Protein AF-A0A8S2NPH1-F1 (afdb_monomer)

Organism: NCBI:txid392030

InterPro domains:
  IPR001678 SAM-dependent methyltransferase RsmB-F/NOP2-type domain [PS51686] (1-138)
  IPR023267 RNA (C5-cytosine) methyltransferase [PR02008] (6-18)
  IPR023267 RNA (C5-cytosine) methyltransferase [PR02008] (60-76)
  IPR023267 RNA (C5-cytosine) methyltransferase [PR02008] (120-137)
  IPR023267 RNA (C5-cytosine) methyltransferase [PTHR22807] (4-140)
  IPR029063 S-adenosyl-L-methionine-dependent methyltransferase superfamily [G3DSA:3.40.50.150] (1-170)
  IPR029063 S-adenosyl-L-methionine-dependent methyltransferase superfamily [SSF53335] (3-137)
  IPR049560 SAM-dependent methyltransferase RsmB-F/NOP2-type, catalytic core [PF01189] (4-136)

pLDDT: mean 87.39, std 12.39, range [43.97, 98.62]

Nearest PDB structures (foldseek):
  8fkv-assembly1_SY  TM=9.796E-01  e=2.151E-20  Homo sapiens
  8esq-assembly1_q  TM=9.827E-01  e=2.297E-20  Schizosaccharomyces pombe
  8v87-assembly1_q  TM=9.793E-01  e=2.432E-19  Saccharomyces cerevisiae BY4741
  8ia0-assembly1_CP  TM=9.755E-01  e=2.116E-18  Thermochaetoides thermophila DSM 1495
  8i9z-assembly1_CP  TM=9.734E-01  e=1.738E-18  Thermochaetoides thermophila DSM 1495

Structure (mmCIF, N/CA/C/O backbone):
data_AF-A0A8S2NPH1-F1
#
_entry.id   AF-A0A8S2NPH1-F1
#
loop_
_atom_site.group_PDB
_atom_site.id
_atom_site.type_symbol
_atom_site.label_atom_id
_atom_site.label_alt_id
_atom_site.label_comp_id
_atom_site.label_asym_id
_atom_site.label_entity_id
_atom_site.label_seq_id
_atom_site.pdbx_PDB_ins_code
_atom_site.Cartn_x
_atom_site.Cartn_y
_atom_site.Cartn_z
_atom_site.occupancy
_atom_site.B_iso_or_equiv
_atom_site.auth_seq_id
_atom_site.auth_comp_id
_atom_site.auth_asym_id
_atom_site.auth_atom_id
_atom_site.pdbx_PDB_model_num
ATOM 1 N N . HIS A 1 1 ? 22.768 9.970 -2.940 1.00 48.84 1 HIS A N 1
ATOM 2 C CA . HIS A 1 1 ? 21.503 9.287 -3.267 1.00 48.84 1 HIS A CA 1
ATOM 3 C C . HIS A 1 1 ? 21.718 7.787 -3.121 1.00 48.84 1 HIS A C 1
ATOM 5 O O . HIS A 1 1 ? 22.560 7.253 -3.831 1.00 48.84 1 HIS A O 1
ATOM 11 N N . MET A 1 2 ? 21.045 7.136 -2.163 1.00 57.31 2 MET A N 1
ATOM 12 C CA . MET A 1 2 ? 20.998 5.669 -2.083 1.00 57.31 2 MET A CA 1
ATOM 13 C C . MET A 1 2 ? 19.999 5.172 -3.134 1.00 57.31 2 MET A C 1
ATOM 15 O O . MET A 1 2 ? 18.816 5.497 -3.062 1.00 57.31 2 MET A O 1
ATOM 19 N N . GLY A 1 3 ? 20.477 4.431 -4.127 1.00 69.19 3 GLY A N 1
ATOM 20 C CA . GLY A 1 3 ? 19.660 3.882 -5.207 1.00 69.19 3 GLY A CA 1
ATOM 21 C C . GLY A 1 3 ? 20.300 2.621 -5.776 1.00 69.19 3 GLY A C 1
ATOM 22 O O . GLY A 1 3 ? 21.430 2.289 -5.423 1.00 69.19 3 GLY A O 1
ATOM 23 N N . GLY A 1 4 ? 19.573 1.925 -6.648 1.00 81.00 4 GLY A N 1
ATOM 24 C CA . GLY A 1 4 ? 20.049 0.686 -7.272 1.00 81.00 4 GLY A CA 1
ATOM 25 C C . GLY A 1 4 ? 19.545 -0.589 -6.600 1.00 81.00 4 GLY A C 1
ATOM 26 O O . GLY A 1 4 ? 20.075 -1.660 -6.874 1.00 81.00 4 GLY A O 1
ATOM 27 N N . PHE A 1 5 ? 18.523 -0.499 -5.744 1.00 90.25 5 PHE A N 1
ATOM 28 C CA . PHE A 1 5 ? 17.885 -1.690 -5.194 1.00 90.25 5 PHE A CA 1
ATOM 29 C C . PHE A 1 5 ? 16.980 -2.343 -6.233 1.00 90.25 5 PHE A C 1
ATOM 31 O O . PHE A 1 5 ? 16.227 -1.672 -6.941 1.00 90.25 5 PHE A O 1
ATOM 38 N N . ASP A 1 6 ? 17.001 -3.668 -6.275 1.00 91.94 6 ASP A N 1
ATOM 39 C CA . ASP A 1 6 ? 16.082 -4.435 -7.109 1.00 91.94 6 ASP A CA 1
ATOM 40 C C . ASP A 1 6 ? 14.712 -4.581 -6.443 1.00 91.94 6 ASP A C 1
ATOM 42 O O . ASP A 1 6 ? 13.688 -4.633 -7.121 1.00 91.94 6 ASP A O 1
ATOM 46 N N . ARG A 1 7 ? 14.662 -4.663 -5.111 1.00 94.19 7 ARG A N 1
ATOM 47 C CA . ARG A 1 7 ? 13.422 -4.862 -4.354 1.00 94.19 7 ARG A CA 1
ATOM 48 C C . ARG A 1 7 ? 13.464 -4.096 -3.041 1.00 94.19 7 ARG A C 1
ATOM 50 O O . ARG A 1 7 ? 14.533 -3.941 -2.457 1.00 94.19 7 ARG A O 1
ATOM 57 N N . CYS A 1 8 ? 12.305 -3.648 -2.575 1.00 94.88 8 CYS A N 1
ATOM 58 C CA . CYS A 1 8 ? 12.158 -2.974 -1.290 1.00 94.88 8 CYS A CA 1
ATOM 59 C C . CYS A 1 8 ? 10.934 -3.519 -0.552 1.00 94.88 8 CYS A C 1
ATOM 61 O O . CYS A 1 8 ? 9.876 -3.713 -1.151 1.00 94.88 8 CYS A O 1
ATOM 63 N N . LEU A 1 9 ? 11.095 -3.765 0.745 1.00 97.25 9 LEU A N 1
ATOM 64 C CA . LEU A 1 9 ? 9.997 -3.992 1.673 1.00 97.25 9 LEU A CA 1
ATOM 65 C C . LEU A 1 9 ? 9.858 -2.738 2.534 1.00 97.25 9 LEU A C 1
ATOM 67 O O . LEU A 1 9 ? 10.822 -2.299 3.158 1.00 97.25 9 LEU A O 1
ATOM 71 N N . VAL A 1 10 ? 8.657 -2.180 2.549 1.00 97.81 10 VAL A N 1
ATOM 72 C CA . VAL A 1 10 ? 8.259 -1.028 3.342 1.00 97.81 10 VAL A CA 1
ATOM 73 C C . VAL A 1 10 ? 7.232 -1.510 4.350 1.00 97.81 10 VAL A C 1
ATOM 75 O O . VAL A 1 10 ? 6.036 -1.498 4.072 1.00 97.81 10 VAL A O 1
ATOM 78 N N . ASP A 1 11 ? 7.714 -1.929 5.515 1.00 97.38 11 ASP A N 1
ATOM 79 C CA . ASP A 1 11 ? 6.860 -2.116 6.682 1.00 97.38 11 ASP A CA 1
ATOM 80 C C . ASP A 1 11 ? 6.755 -0.779 7.417 1.00 97.38 11 ASP A C 1
ATOM 82 O O . ASP A 1 11 ? 7.710 -0.315 8.048 1.00 97.38 11 ASP A O 1
ATOM 86 N N . ALA A 1 12 ? 5.653 -0.067 7.188 1.00 95.50 12 ALA A N 1
ATOM 87 C CA . ALA A 1 12 ? 5.570 1.344 7.526 1.00 95.50 12 ALA A CA 1
ATOM 88 C C . ALA A 1 12 ? 5.065 1.561 8.962 1.00 95.50 12 ALA A C 1
ATOM 90 O O . ALA A 1 12 ? 4.131 0.883 9.397 1.00 95.50 12 ALA A O 1
ATOM 91 N N . PRO A 1 13 ? 5.605 2.557 9.695 1.00 93.06 13 PRO A N 1
ATOM 92 C CA . PRO A 1 13 ? 5.075 2.915 11.006 1.00 93.06 13 PRO A CA 1
ATOM 93 C C . PRO A 1 13 ? 3.601 3.316 10.877 1.00 93.06 13 PRO A C 1
ATOM 95 O O . PRO A 1 13 ? 3.254 4.201 10.090 1.00 93.06 13 PRO A O 1
ATOM 98 N N . CYS A 1 14 ? 2.741 2.647 11.642 1.00 92.19 14 CYS A N 1
ATOM 99 C CA . CYS A 1 14 ? 1.288 2.720 11.523 1.00 92.19 14 CYS A CA 1
ATOM 100 C C . CYS A 1 14 ? 0.624 3.098 12.860 1.00 92.19 14 CYS A C 1
ATOM 102 O O . CYS A 1 14 ? 1.272 3.093 13.910 1.00 92.19 14 CYS A O 1
ATOM 104 N N . SER A 1 15 ? -0.667 3.431 12.845 1.00 90.06 15 SER A N 1
ATOM 105 C CA . SER A 1 15 ? -1.440 3.689 14.070 1.00 90.06 15 SER A CA 1
ATOM 106 C C . SER A 1 15 ? -1.563 2.449 14.964 1.00 90.06 15 SER A C 1
ATOM 108 O O . SER A 1 15 ? -1.713 2.577 16.176 1.00 90.06 15 SER A O 1
ATOM 110 N N . GLY A 1 16 ? -1.476 1.256 14.372 1.00 86.81 16 GLY A N 1
ATOM 111 C CA . GLY A 1 16 ? -1.657 -0.035 15.030 1.00 86.81 16 GLY A CA 1
ATOM 112 C C . GLY A 1 16 ? -3.119 -0.471 15.112 1.00 86.81 16 GLY A C 1
ATOM 113 O O . GLY A 1 16 ? -3.428 -1.416 15.831 1.00 86.81 16 GLY A O 1
ATOM 114 N N . ALA A 1 17 ? -4.045 0.188 14.405 1.00 86.44 17 ALA A N 1
ATOM 115 C CA . ALA A 1 17 ? -5.480 -0.085 14.536 1.00 86.44 17 ALA A CA 1
ATOM 116 C C . ALA A 1 17 ? -5.876 -1.552 14.262 1.00 86.44 17 ALA A C 1
ATOM 118 O O . ALA A 1 17 ? -6.932 -2.001 14.705 1.00 86.44 17 ALA A O 1
ATOM 119 N N . GLY A 1 18 ? -5.041 -2.321 13.557 1.00 83.56 18 GLY A N 1
ATOM 120 C CA . GLY A 1 18 ? -5.271 -3.741 13.318 1.00 83.56 18 GLY A CA 1
ATOM 121 C C . GLY A 1 18 ? -4.904 -4.665 14.484 1.00 83.56 18 GLY A C 1
ATOM 122 O O . GLY A 1 18 ? -5.398 -5.790 14.533 1.00 83.56 18 GLY A O 1
ATOM 123 N N . VAL A 1 19 ? -4.112 -4.204 15.457 1.00 86.31 19 VAL A N 1
ATOM 124 C CA . VAL A 1 19 ? -3.657 -5.008 16.609 1.00 86.31 19 VAL A CA 1
ATOM 125 C C . VAL A 1 19 ? -4.414 -4.703 17.909 1.00 86.31 19 VAL A C 1
ATOM 127 O O . VAL A 1 19 ? -4.032 -5.195 18.968 1.00 86.31 19 VAL A O 1
ATOM 130 N N . ILE A 1 20 ? -5.522 -3.950 17.852 1.00 82.31 20 ILE A N 1
ATOM 131 C CA . ILE A 1 20 ? -6.324 -3.556 19.033 1.00 82.31 20 ILE A CA 1
ATOM 132 C C . ILE A 1 20 ? -6.747 -4.766 19.885 1.00 82.31 20 ILE A C 1
ATOM 134 O O . ILE A 1 20 ? -6.828 -4.672 21.107 1.00 82.31 20 ILE A O 1
ATOM 138 N N . ALA A 1 21 ? -6.999 -5.920 19.257 1.00 76.19 21 ALA A N 1
ATOM 139 C CA . ALA A 1 21 ? -7.357 -7.144 19.972 1.00 76.19 21 ALA A CA 1
ATOM 140 C C . ALA A 1 21 ? -6.246 -7.629 20.925 1.00 76.19 21 ALA A C 1
ATOM 142 O O . ALA A 1 21 ? -6.555 -8.187 21.976 1.00 76.19 21 ALA A O 1
ATOM 143 N N . LYS A 1 22 ? -4.975 -7.394 20.574 1.00 77.44 22 LYS A N 1
ATOM 144 C CA . LYS A 1 22 ? -3.801 -7.748 21.384 1.00 77.44 22 LYS A CA 1
ATOM 145 C C . LYS A 1 22 ? -3.380 -6.622 22.323 1.00 77.44 22 LYS A C 1
ATOM 147 O O . LYS A 1 22 ? -2.981 -6.903 23.448 1.00 77.44 22 LYS A O 1
ATOM 152 N N . ASP A 1 23 ? -3.493 -5.372 21.879 1.00 80.62 23 ASP A N 1
ATOM 153 C CA . ASP A 1 23 ? -3.169 -4.190 22.676 1.00 80.62 23 ASP A CA 1
ATOM 154 C C . ASP A 1 23 ? -4.315 -3.166 22.657 1.00 80.62 23 ASP A C 1
ATOM 156 O O . ASP A 1 23 ? -4.460 -2.346 21.747 1.00 80.62 23 ASP A O 1
ATOM 160 N N . GLN A 1 24 ? -5.127 -3.193 23.715 1.00 78.31 24 GLN A N 1
ATOM 161 C CA . GLN A 1 24 ? -6.256 -2.277 23.884 1.00 78.31 24 GLN A CA 1
ATOM 162 C C . GLN A 1 24 ? -5.816 -0.819 24.086 1.00 78.31 24 GLN A C 1
ATOM 164 O O . GLN A 1 24 ? -6.616 0.088 23.845 1.00 78.31 24 GLN A O 1
ATOM 169 N N . ALA A 1 25 ? -4.560 -0.562 24.478 1.00 76.69 25 ALA A N 1
ATOM 170 C CA . ALA A 1 25 ? -4.058 0.799 24.646 1.00 76.69 25 ALA A CA 1
ATOM 171 C C . ALA A 1 25 ? -3.998 1.550 23.308 1.00 76.69 25 ALA A C 1
ATOM 173 O O . ALA A 1 25 ? -4.117 2.777 23.286 1.00 76.69 25 ALA A O 1
ATOM 174 N N . VAL A 1 26 ? -3.893 0.836 22.181 1.00 76.38 26 VAL A N 1
ATOM 175 C CA . VAL A 1 26 ? -3.947 1.426 20.835 1.00 76.38 26 VAL A CA 1
ATOM 176 C C . VAL A 1 26 ? -5.256 2.184 20.615 1.00 76.38 26 VAL A C 1
ATOM 178 O O . VAL A 1 26 ? -5.246 3.289 20.081 1.00 76.38 26 VAL A O 1
ATOM 181 N N . LYS A 1 27 ? -6.380 1.648 21.107 1.00 74.00 27 LYS A N 1
ATOM 182 C CA . LYS A 1 27 ? -7.701 2.273 20.954 1.00 74.00 27 LYS A CA 1
ATOM 183 C C . LYS A 1 27 ? -7.795 3.635 21.649 1.00 74.00 27 LYS A C 1
ATOM 185 O O . LYS A 1 27 ? -8.507 4.510 21.172 1.00 74.00 27 LYS A O 1
ATOM 190 N N . SER A 1 28 ? -7.116 3.802 22.783 1.00 73.12 28 SER A N 1
ATOM 191 C CA . SER A 1 28 ? -7.151 5.033 23.584 1.00 73.12 28 SER A CA 1
ATOM 192 C C . SER A 1 28 ? -5.988 5.989 23.321 1.00 73.12 28 SER A C 1
ATOM 194 O O . SER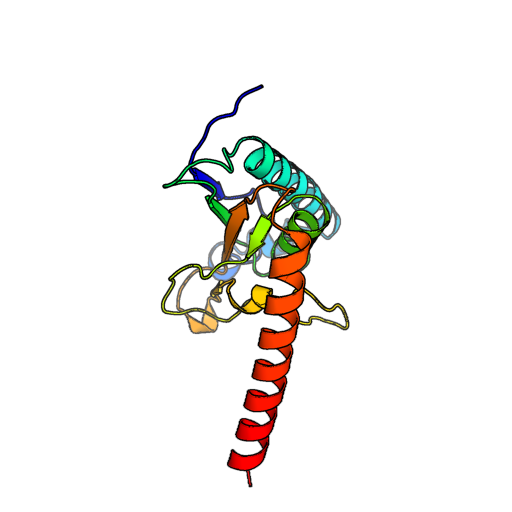 A 1 28 ? -6.058 7.143 23.727 1.00 73.12 28 SER A O 1
ATOM 196 N N . SER A 1 29 ? -4.905 5.516 22.699 1.00 73.38 29 SER A N 1
ATOM 197 C CA . SER A 1 29 ? -3.665 6.288 22.523 1.00 73.38 29 SER A CA 1
ATOM 198 C C . SER A 1 29 ? -3.546 6.990 21.176 1.00 73.38 29 SER A C 1
ATOM 200 O O . SER A 1 29 ? -2.612 7.768 21.000 1.00 73.38 29 SER A O 1
ATOM 202 N N . LYS A 1 30 ? -4.449 6.713 20.230 1.00 77.62 30 LYS A N 1
ATOM 203 C CA . LYS A 1 30 ? -4.401 7.260 18.873 1.00 77.62 30 LYS A CA 1
ATOM 204 C C . LYS A 1 30 ? -5.609 8.138 18.608 1.00 77.62 30 LYS A C 1
ATOM 206 O O . LYS A 1 30 ? -6.746 7.703 18.775 1.00 77.62 30 LYS A O 1
ATOM 211 N N . ASP A 1 31 ? -5.341 9.363 18.178 1.00 83.25 31 ASP A N 1
ATOM 212 C CA . ASP A 1 31 ? -6.354 10.291 17.696 1.00 83.25 31 ASP A CA 1
ATOM 213 C C . ASP A 1 31 ? -6.246 10.502 16.174 1.00 83.25 31 ASP A C 1
ATOM 215 O O . ASP A 1 31 ? -5.354 9.985 15.497 1.00 83.25 31 ASP A O 1
ATOM 219 N N . GLU A 1 32 ? -7.171 11.286 15.621 1.00 86.12 32 GLU A N 1
ATOM 220 C CA . GLU A 1 32 ? -7.178 11.637 14.196 1.00 86.12 32 GLU A CA 1
ATOM 221 C C . GLU A 1 32 ? -5.863 12.306 13.757 1.00 86.12 32 GLU A C 1
ATOM 223 O O . GLU A 1 32 ? -5.382 12.086 12.647 1.00 86.12 32 GLU A O 1
ATOM 228 N N . LYS A 1 33 ? -5.226 13.101 14.627 1.00 89.38 33 LYS A N 1
ATOM 229 C CA . LYS A 1 33 ? -3.966 13.778 14.289 1.00 89.38 33 LYS A CA 1
ATOM 230 C C . LYS A 1 33 ? -2.833 12.773 14.150 1.00 89.38 33 LYS A C 1
ATOM 232 O O . LYS A 1 33 ? -1.981 12.949 13.280 1.00 89.38 33 LYS A O 1
ATOM 237 N N . ASP A 1 34 ? -2.814 11.733 14.974 1.00 88.38 34 ASP A N 1
ATOM 238 C CA . ASP A 1 34 ? -1.834 10.659 14.867 1.00 88.38 34 ASP A CA 1
ATOM 239 C C . ASP A 1 34 ? -2.020 9.846 13.586 1.00 88.38 34 ASP A C 1
ATOM 241 O O . ASP A 1 34 ? -1.029 9.566 12.910 1.00 88.38 34 ASP A O 1
ATOM 245 N N . ILE A 1 35 ? -3.264 9.565 13.183 1.00 90.19 35 ILE A N 1
ATOM 246 C CA . ILE A 1 35 ? -3.556 8.923 11.890 1.00 90.19 35 ILE A CA 1
ATOM 247 C C . ILE A 1 35 ? -3.031 9.792 10.739 1.00 90.19 35 ILE A C 1
ATOM 249 O O . ILE A 1 35 ? -2.309 9.299 9.873 1.00 90.19 35 ILE A O 1
ATOM 253 N N . GLN A 1 36 ? -3.289 11.104 10.758 1.00 92.44 36 GLN A N 1
ATOM 254 C CA . GLN A 1 36 ? -2.799 12.023 9.720 1.00 92.44 36 GLN A CA 1
ATOM 255 C C . GLN A 1 36 ? -1.264 12.146 9.686 1.00 92.44 36 GLN A C 1
ATOM 257 O O . GLN A 1 36 ? -0.660 12.288 8.613 1.00 92.44 36 GLN A O 1
ATOM 262 N N . ARG A 1 37 ? -0.601 12.073 10.848 1.00 93.25 37 ARG A N 1
ATOM 263 C CA . ARG A 1 37 ? 0.868 12.024 10.944 1.00 93.25 37 ARG A CA 1
ATOM 264 C C . ARG A 1 37 ? 1.417 10.736 10.341 1.00 93.25 37 ARG A C 1
ATOM 266 O O . ARG A 1 37 ? 2.335 10.813 9.523 1.00 93.25 37 ARG A O 1
ATOM 273 N N . CYS A 1 38 ? 0.841 9.587 10.701 1.00 94.19 38 CYS A N 1
ATOM 274 C CA . CYS A 1 38 ? 1.177 8.286 10.124 1.00 94.19 38 CYS A CA 1
ATOM 275 C C . CYS A 1 38 ? 0.996 8.311 8.607 1.00 94.19 38 CYS A C 1
ATOM 277 O O . CYS A 1 38 ? 1.959 8.062 7.890 1.00 94.19 38 CYS A O 1
ATOM 279 N N . PHE A 1 39 ? -0.164 8.746 8.114 1.00 93.38 39 PHE A N 1
ATOM 280 C CA . PHE A 1 39 ? -0.442 8.890 6.686 1.00 93.38 39 PHE A CA 1
ATOM 281 C C . PHE A 1 39 ? 0.612 9.739 5.959 1.00 93.38 39 PHE A C 1
ATOM 283 O O . PHE A 1 39 ? 1.119 9.379 4.895 1.00 93.38 39 PHE A O 1
ATOM 290 N N . THR A 1 40 ? 0.991 10.881 6.533 1.00 96.06 40 THR A N 1
ATOM 291 C CA . THR A 1 40 ? 2.000 11.765 5.934 1.00 96.06 40 THR A CA 1
ATOM 292 C C . THR A 1 40 ? 3.384 11.119 5.903 1.00 96.06 40 THR A C 1
ATOM 294 O O . THR A 1 40 ? 4.050 11.160 4.866 1.00 96.06 40 THR A O 1
ATOM 297 N N . ALA A 1 41 ? 3.797 10.475 6.995 1.00 97.31 41 ALA A N 1
ATOM 298 C CA . ALA A 1 41 ? 5.068 9.762 7.059 1.00 97.31 41 ALA A CA 1
ATOM 299 C C . ALA A 1 41 ? 5.103 8.575 6.082 1.00 97.31 41 ALA A C 1
ATOM 301 O O . ALA A 1 41 ? 6.049 8.445 5.307 1.00 97.31 41 ALA A O 1
ATOM 302 N N . GLN A 1 42 ? 4.053 7.753 6.064 1.00 98.25 42 GLN A N 1
ATOM 303 C CA . GLN A 1 42 ? 3.913 6.573 5.208 1.00 98.25 42 GLN A CA 1
ATOM 304 C C . GLN A 1 42 ? 4.015 6.931 3.725 1.00 98.25 42 GLN A C 1
ATOM 306 O O . GLN A 1 42 ? 4.775 6.292 2.997 1.00 98.25 42 GLN A O 1
ATOM 311 N N . ARG A 1 43 ? 3.329 7.996 3.283 1.00 97.62 43 ARG A N 1
ATOM 312 C CA . ARG A 1 43 ? 3.437 8.495 1.903 1.00 97.62 43 ARG A CA 1
ATOM 313 C C . ARG A 1 43 ? 4.874 8.847 1.544 1.00 97.62 43 ARG A C 1
ATOM 315 O O . ARG A 1 43 ? 5.364 8.412 0.507 1.00 97.62 43 ARG A O 1
ATOM 322 N N . GLN A 1 44 ? 5.563 9.604 2.397 1.00 97.94 44 GLN A N 1
ATOM 323 C CA . GLN A 1 44 ? 6.935 10.015 2.110 1.00 97.94 44 GLN A CA 1
ATOM 324 C C . GLN A 1 44 ? 7.896 8.820 2.082 1.00 97.94 44 GLN A C 1
ATOM 326 O O . GLN A 1 44 ? 8.748 8.742 1.199 1.00 97.94 44 GLN A O 1
ATOM 331 N N . ILE A 1 45 ? 7.740 7.878 3.016 1.00 98.12 45 ILE A N 1
ATOM 332 C CA . ILE A 1 45 ? 8.538 6.649 3.068 1.00 98.12 45 ILE A CA 1
ATOM 333 C C . ILE A 1 45 ? 8.330 5.833 1.789 1.00 98.12 45 ILE A C 1
ATOM 335 O O . ILE A 1 45 ? 9.310 5.439 1.157 1.00 98.12 45 ILE A O 1
ATOM 339 N N . LEU A 1 46 ? 7.079 5.623 1.371 1.00 98.31 46 LEU A N 1
ATOM 340 C CA . LEU A 1 46 ? 6.768 4.839 0.179 1.00 98.31 46 LEU A CA 1
ATOM 341 C C . LEU A 1 46 ? 7.298 5.503 -1.100 1.00 98.31 46 LEU A C 1
ATOM 343 O O . LEU A 1 46 ? 7.889 4.824 -1.936 1.00 98.31 46 LEU A O 1
ATOM 347 N N . LEU A 1 47 ? 7.157 6.826 -1.240 1.00 97.75 47 LEU A N 1
ATOM 348 C CA . LEU A 1 47 ? 7.733 7.558 -2.373 1.00 97.75 47 LEU A CA 1
ATOM 349 C C . LEU A 1 47 ? 9.257 7.410 -2.432 1.00 97.75 47 LEU A C 1
ATOM 351 O O . LEU A 1 47 ? 9.800 7.081 -3.485 1.00 97.75 47 LEU A O 1
ATOM 355 N N . ASN A 1 48 ? 9.937 7.587 -1.298 1.00 96.62 48 ASN A N 1
ATOM 356 C CA . ASN A 1 48 ? 11.389 7.439 -1.225 1.00 96.62 48 ASN A CA 1
ATOM 357 C C . ASN A 1 48 ? 11.826 6.006 -1.569 1.00 96.62 48 ASN A C 1
ATOM 359 O O . ASN A 1 48 ? 12.797 5.817 -2.298 1.00 96.62 48 ASN A O 1
ATOM 363 N N . ALA A 1 49 ? 11.089 4.997 -1.095 1.00 96.25 49 ALA A N 1
ATOM 364 C CA . ALA A 1 49 ? 11.349 3.599 -1.421 1.00 96.25 49 ALA A CA 1
ATOM 365 C C . ALA A 1 49 ? 11.230 3.330 -2.928 1.00 96.25 49 ALA A C 1
ATOM 367 O O . ALA A 1 49 ? 12.092 2.672 -3.508 1.00 96.25 49 ALA A O 1
ATOM 368 N N . ILE A 1 50 ? 10.205 3.881 -3.583 1.00 95.69 50 ILE A N 1
ATOM 369 C CA . ILE A 1 50 ? 10.029 3.780 -5.039 1.00 95.69 50 ILE A CA 1
ATOM 370 C C . ILE A 1 50 ? 11.182 4.471 -5.785 1.00 95.69 50 ILE A C 1
ATOM 372 O O . ILE A 1 50 ? 11.693 3.946 -6.781 1.00 95.69 50 ILE A O 1
ATOM 376 N N . ASP A 1 51 ? 11.627 5.630 -5.305 1.00 94.19 51 ASP A N 1
ATOM 377 C CA . ASP A 1 51 ? 12.716 6.390 -5.925 1.00 94.19 51 ASP A CA 1
ATOM 378 C C . ASP A 1 51 ? 14.070 5.668 -5.813 1.00 94.19 51 ASP A C 1
ATOM 380 O O . ASP A 1 51 ? 14.902 5.769 -6.715 1.00 94.19 51 ASP A O 1
ATOM 384 N N . SER A 1 52 ? 14.264 4.856 -4.773 1.00 93.50 52 SER A N 1
ATOM 385 C CA . SER A 1 52 ? 15.469 4.041 -4.577 1.00 93.50 52 SER A CA 1
ATOM 386 C C . SER A 1 52 ? 15.526 2.761 -5.432 1.00 93.50 52 SER A C 1
ATOM 388 O O . SER A 1 52 ? 16.587 2.129 -5.517 1.00 93.50 52 SER A O 1
ATOM 390 N N . ILE A 1 53 ? 14.422 2.377 -6.079 1.00 93.19 53 ILE A N 1
ATOM 391 C CA . ILE A 1 53 ? 14.306 1.138 -6.862 1.00 93.19 53 ILE A CA 1
ATOM 392 C C . ILE A 1 53 ? 14.768 1.322 -8.306 1.00 93.19 53 ILE A C 1
ATOM 394 O O . ILE A 1 53 ? 14.403 2.288 -8.971 1.00 93.19 53 ILE A O 1
ATOM 398 N N . ASN A 1 54 ? 15.518 0.347 -8.818 1.00 90.06 54 ASN A N 1
ATOM 399 C CA . ASN A 1 54 ? 15.922 0.275 -10.217 1.00 90.06 54 ASN A CA 1
ATOM 400 C C . ASN A 1 54 ? 14.795 -0.303 -11.091 1.00 90.06 54 ASN A C 1
ATOM 402 O O . ASN A 1 54 ? 14.510 -1.501 -11.047 1.00 90.06 54 ASN A O 1
ATOM 406 N N . 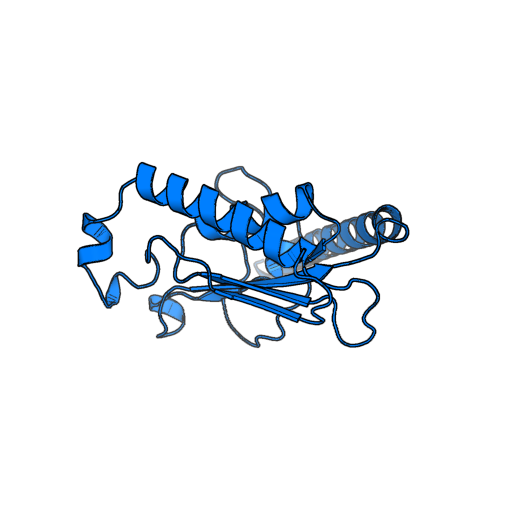GLU A 1 55 ? 14.173 0.531 -11.928 1.00 83.81 55 GLU A N 1
ATOM 407 C CA . GLU A 1 55 ? 13.126 0.098 -12.861 1.00 83.81 55 GLU A CA 1
ATOM 408 C C . GLU A 1 55 ? 13.625 -0.786 -14.016 1.00 83.81 55 GLU A C 1
ATOM 410 O O . GLU A 1 55 ? 12.827 -1.508 -14.611 1.00 83.81 55 GLU A O 1
ATOM 415 N N . ASN A 1 56 ? 14.925 -0.759 -14.332 1.00 85.31 56 ASN A N 1
ATOM 416 C CA . ASN A 1 56 ? 15.514 -1.549 -15.420 1.00 85.31 56 ASN A CA 1
ATOM 417 C C . ASN A 1 56 ? 15.962 -2.944 -14.962 1.00 85.31 56 ASN A C 1
ATOM 419 O O . ASN A 1 56 ? 16.485 -3.722 -15.760 1.00 85.31 56 ASN A O 1
ATOM 423 N N . SER A 1 57 ? 15.777 -3.265 -13.681 1.00 82.69 57 SER A N 1
ATOM 424 C CA . SER A 1 57 ? 16.123 -4.573 -13.145 1.00 82.69 57 SER A CA 1
ATOM 425 C C . SER A 1 57 ? 15.210 -5.658 -13.718 1.00 82.69 57 SER A C 1
ATOM 427 O O . SER A 1 57 ? 13.989 -5.632 -13.538 1.00 82.69 57 SER A O 1
ATOM 429 N N . THR A 1 58 ? 15.810 -6.642 -14.387 1.00 76.31 58 THR A N 1
ATOM 430 C CA . THR A 1 58 ? 15.103 -7.785 -14.985 1.00 76.31 58 THR A CA 1
ATOM 431 C C . THR A 1 58 ? 14.469 -8.694 -13.931 1.00 76.31 58 THR A C 1
ATOM 433 O O . THR A 1 58 ? 13.448 -9.325 -14.195 1.00 76.31 58 THR A O 1
ATOM 436 N N . THR A 1 59 ? 15.025 -8.721 -12.718 1.00 79.44 59 THR A N 1
ATOM 437 C CA . THR A 1 59 ? 14.557 -9.522 -11.572 1.00 79.44 59 THR A CA 1
ATOM 438 C C . THR A 1 59 ? 13.937 -8.668 -10.453 1.00 79.44 59 THR A C 1
ATOM 440 O O . THR A 1 59 ? 13.363 -9.214 -9.499 1.00 79.44 59 THR A O 1
ATOM 443 N N . GLY A 1 60 ? 14.039 -7.340 -10.560 1.00 80.44 60 GLY A N 1
ATOM 444 C CA . GLY A 1 60 ? 13.679 -6.352 -9.543 1.00 80.44 60 GLY A CA 1
ATOM 445 C C . GLY A 1 60 ? 12.526 -5.436 -9.939 1.00 80.44 60 GLY A C 1
ATOM 446 O O . GLY A 1 60 ? 11.584 -5.868 -10.588 1.00 80.44 60 GLY A O 1
ATOM 447 N N . GLY A 1 61 ? 12.550 -4.176 -9.510 1.00 91.31 61 GLY A N 1
ATOM 448 C CA . GLY A 1 61 ? 11.483 -3.195 -9.699 1.00 91.31 61 GLY A CA 1
ATOM 449 C C . GLY A 1 61 ? 10.304 -3.327 -8.729 1.00 91.31 61 GLY A C 1
ATOM 450 O O . GLY A 1 61 ? 9.291 -2.670 -8.948 1.00 91.31 61 GLY A O 1
ATOM 451 N N . TYR A 1 62 ? 10.382 -4.190 -7.711 1.00 95.19 62 TYR A N 1
ATOM 452 C CA . TYR A 1 62 ? 9.240 -4.484 -6.838 1.00 95.19 62 TYR A CA 1
ATOM 453 C C . TYR A 1 62 ? 9.339 -3.793 -5.484 1.00 95.19 62 TYR A C 1
ATOM 455 O O . TYR A 1 62 ? 10.388 -3.806 -4.843 1.00 95.19 62 TYR A O 1
ATOM 463 N N . ILE A 1 63 ? 8.212 -3.258 -5.031 1.00 97.56 63 ILE A N 1
ATOM 464 C CA . ILE A 1 63 ? 8.051 -2.688 -3.701 1.00 97.56 63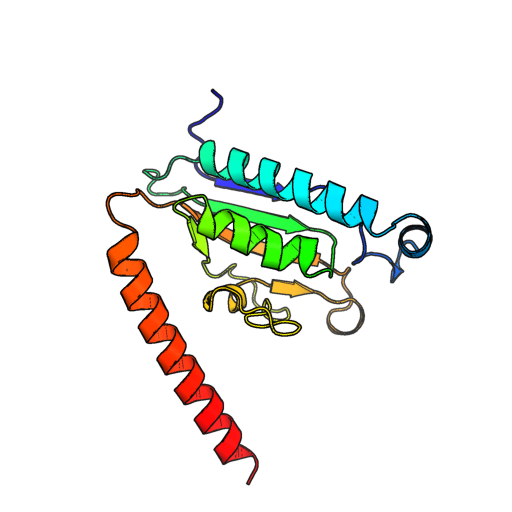 ILE A CA 1
ATOM 465 C C . ILE A 1 63 ? 6.886 -3.401 -3.036 1.00 97.56 63 ILE A C 1
ATOM 467 O O . ILE A 1 63 ? 5.814 -3.493 -3.625 1.00 97.56 63 ILE A O 1
ATOM 471 N N . VAL A 1 64 ? 7.087 -3.915 -1.831 1.00 98.25 64 VAL A N 1
ATOM 472 C CA . VAL A 1 64 ? 5.990 -4.379 -0.981 1.00 98.25 64 VAL A CA 1
ATOM 473 C C . VAL A 1 64 ? 5.774 -3.329 0.089 1.00 98.25 64 VAL A C 1
ATOM 475 O O . VAL A 1 64 ? 6.717 -2.959 0.776 1.00 98.25 64 VAL A O 1
ATOM 478 N N . TYR A 1 65 ? 4.551 -2.837 0.198 1.00 98.62 65 TYR A N 1
ATOM 479 C CA . TYR A 1 65 ? 4.106 -1.940 1.250 1.00 98.62 65 TYR A CA 1
ATOM 480 C C . TYR A 1 65 ? 3.214 -2.719 2.210 1.00 98.62 65 TYR A C 1
ATOM 482 O O . TYR A 1 65 ? 2.287 -3.397 1.761 1.00 98.62 65 TYR A O 1
ATOM 490 N N . SER A 1 66 ? 3.484 -2.620 3.506 1.00 98.12 66 SER A N 1
ATOM 491 C CA . SER A 1 66 ? 2.659 -3.218 4.548 1.00 98.12 66 SER A CA 1
ATOM 492 C C . SER A 1 66 ? 2.429 -2.274 5.716 1.00 98.12 66 SER A C 1
ATOM 494 O O . SER A 1 66 ? 3.257 -1.412 6.022 1.00 98.12 66 SER A O 1
ATOM 496 N N . THR A 1 67 ? 1.291 -2.465 6.380 1.00 97.56 67 THR A N 1
ATOM 497 C CA . THR A 1 67 ? 0.977 -1.822 7.657 1.00 97.56 67 THR A CA 1
ATOM 498 C C . THR A 1 67 ? 0.288 -2.807 8.590 1.00 97.56 67 THR A C 1
ATOM 500 O O . THR A 1 67 ? -0.399 -3.733 8.165 1.00 97.56 67 THR A O 1
ATOM 503 N N . CYS A 1 68 ? 0.407 -2.538 9.882 1.00 94.88 68 CYS A N 1
ATOM 504 C CA . CYS A 1 68 ? -0.349 -3.141 10.976 1.00 94.88 68 CYS A CA 1
ATOM 505 C C . CYS A 1 68 ? -1.724 -2.470 11.223 1.00 94.88 68 CYS A C 1
ATOM 507 O O . CYS A 1 68 ? -2.212 -2.425 12.358 1.00 94.88 68 CYS A O 1
ATOM 509 N N . SER A 1 69 ? -2.317 -1.848 10.198 1.00 93.12 69 SER A N 1
ATOM 510 C CA . SER A 1 69 ? -3.544 -1.053 10.314 1.00 93.12 69 SER A CA 1
ATOM 511 C C . SER A 1 69 ? -4.661 -1.598 9.429 1.00 93.12 69 SER A C 1
ATOM 513 O O . SER A 1 69 ? -4.432 -2.154 8.356 1.00 93.12 69 SER A O 1
ATOM 515 N N . ILE A 1 70 ? -5.901 -1.400 9.876 1.00 94.31 70 ILE A N 1
ATOM 516 C CA . ILE A 1 70 ? -7.114 -1.694 9.099 1.00 94.31 70 ILE A CA 1
ATOM 517 C C . ILE A 1 70 ? -7.732 -0.433 8.477 1.00 94.31 70 ILE A C 1
ATOM 519 O O . ILE A 1 70 ? -8.728 -0.543 7.754 1.00 94.31 70 ILE A O 1
ATOM 523 N N . LEU A 1 71 ? -7.171 0.747 8.763 1.00 95.19 71 LEU A N 1
ATOM 524 C CA . LEU A 1 71 ? -7.697 2.042 8.334 1.00 95.19 71 LEU A CA 1
ATOM 525 C C . LEU A 1 71 ? -7.378 2.314 6.864 1.00 95.19 71 LEU A C 1
ATOM 527 O O . LEU A 1 71 ? -6.279 2.038 6.393 1.00 95.19 71 LEU A O 1
ATOM 531 N N . VAL A 1 72 ? -8.349 2.865 6.138 1.00 96.56 72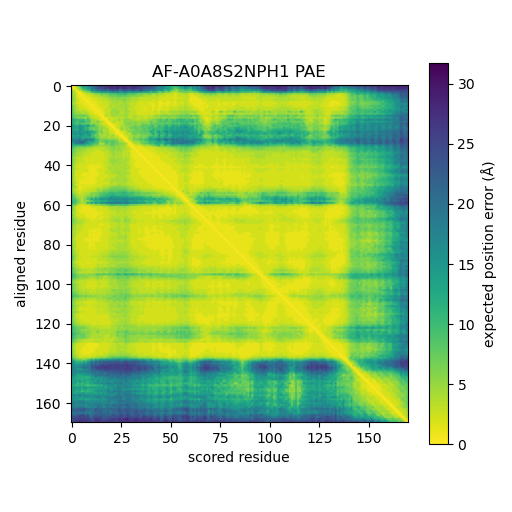 VAL A N 1
ATOM 532 C CA . VAL A 1 72 ? -8.238 3.129 4.692 1.00 96.56 72 VAL A CA 1
ATOM 533 C C . VAL A 1 72 ? -7.248 4.257 4.411 1.00 96.56 72 VAL A C 1
ATOM 535 O O . VAL A 1 72 ? -6.509 4.228 3.428 1.00 96.56 72 VAL A O 1
ATOM 538 N N . GLU A 1 73 ? -7.187 5.222 5.324 1.00 96.19 73 GLU A N 1
ATOM 539 C CA . GLU A 1 73 ? -6.278 6.360 5.318 1.00 96.19 73 GLU A CA 1
ATOM 540 C C . GLU A 1 73 ? -4.815 5.909 5.329 1.00 96.19 73 GLU A C 1
ATOM 542 O O . GLU A 1 73 ? -3.986 6.517 4.666 1.00 96.19 73 GLU A O 1
ATOM 547 N N . GLU A 1 74 ? -4.499 4.817 6.024 1.00 96.94 74 GLU A N 1
ATOM 548 C CA . GLU A 1 74 ? -3.142 4.264 6.103 1.00 96.94 74 GLU A CA 1
ATOM 549 C C . GLU A 1 74 ? -2.857 3.207 5.031 1.00 96.94 74 GLU A C 1
ATOM 551 O O . GLU A 1 74 ? -1.721 2.778 4.887 1.00 96.94 74 GLU A O 1
ATOM 556 N N . ASN A 1 75 ? -3.865 2.781 4.270 1.00 98.12 75 ASN A N 1
ATOM 557 C CA . ASN A 1 75 ? -3.762 1.651 3.352 1.00 98.12 75 ASN A CA 1
ATOM 558 C C . ASN A 1 75 ? -4.015 2.108 1.912 1.00 98.12 75 ASN A C 1
ATOM 560 O O . ASN A 1 75 ? -3.105 2.600 1.238 1.00 98.12 75 ASN A O 1
ATOM 564 N N . GLU A 1 76 ? -5.255 1.988 1.434 1.00 98.50 76 GLU A N 1
ATOM 565 C CA . GLU A 1 76 ? -5.632 2.315 0.059 1.00 98.50 76 GLU A CA 1
ATOM 566 C C . GLU A 1 76 ? -5.293 3.766 -0.307 1.00 98.50 76 GLU A C 1
ATOM 568 O O . GLU A 1 76 ? -4.794 4.023 -1.403 1.00 98.50 76 GLU A O 1
ATOM 573 N N . ALA A 1 77 ? -5.465 4.715 0.619 1.00 98.00 77 ALA A N 1
ATOM 574 C CA . ALA A 1 77 ? -5.140 6.118 0.372 1.00 98.00 77 ALA A CA 1
ATOM 575 C C . ALA A 1 77 ? -3.630 6.360 0.180 1.00 98.00 77 ALA A C 1
ATOM 577 O O . ALA A 1 77 ? -3.239 7.179 -0.658 1.00 98.00 77 ALA A O 1
ATOM 578 N N . VAL A 1 78 ? -2.766 5.641 0.907 1.00 98.50 78 VAL A N 1
ATOM 579 C CA . VAL A 1 78 ? -1.302 5.734 0.750 1.00 98.50 78 VAL A CA 1
ATOM 580 C C . VAL A 1 78 ? -0.872 5.146 -0.591 1.00 98.50 78 VAL A C 1
ATOM 582 O O . VAL A 1 78 ? -0.094 5.771 -1.320 1.00 98.50 78 VAL A O 1
ATOM 585 N N . VAL A 1 79 ? -1.408 3.976 -0.948 1.00 98.50 79 VAL A N 1
ATOM 586 C CA . VAL A 1 79 ? -1.120 3.317 -2.230 1.00 98.50 79 VAL A CA 1
ATOM 587 C C . VAL A 1 79 ? -1.599 4.178 -3.397 1.00 98.50 79 VAL A C 1
ATOM 589 O O . VAL A 1 79 ? -0.834 4.430 -4.328 1.00 98.50 79 VAL A O 1
ATOM 592 N N . GLN A 1 80 ? -2.821 4.709 -3.320 1.00 98.19 80 GLN A N 1
ATOM 593 C CA . GLN A 1 80 ? -3.371 5.612 -4.330 1.00 98.19 80 GLN A CA 1
ATOM 594 C C . GLN A 1 80 ? -2.503 6.858 -4.508 1.00 98.19 80 GLN A C 1
ATOM 596 O O . GLN A 1 80 ? -2.240 7.287 -5.632 1.00 98.19 80 GLN A O 1
ATOM 601 N N . TYR A 1 81 ? -2.017 7.432 -3.406 1.00 98.12 81 TYR A N 1
ATOM 602 C CA . TYR A 1 81 ? -1.111 8.569 -3.469 1.00 98.12 81 TYR A CA 1
ATOM 603 C C . TYR A 1 81 ? 0.196 8.217 -4.190 1.00 98.12 81 TYR A C 1
ATOM 605 O O . TYR A 1 81 ? 0.669 9.010 -5.003 1.00 98.12 81 TYR A O 1
ATOM 613 N N . ALA A 1 82 ? 0.771 7.037 -3.947 1.00 98.00 82 ALA A N 1
ATOM 614 C CA . ALA A 1 82 ? 1.978 6.597 -4.643 1.00 98.00 82 ALA A CA 1
ATOM 615 C C . ALA A 1 82 ? 1.752 6.425 -6.154 1.00 98.00 82 ALA A C 1
ATOM 617 O O . ALA A 1 82 ? 2.568 6.920 -6.932 1.00 98.00 82 ALA A O 1
ATOM 618 N N . LEU A 1 83 ? 0.633 5.811 -6.566 1.00 97.25 83 LEU A N 1
ATOM 619 C CA . LEU A 1 83 ? 0.253 5.663 -7.981 1.00 97.25 83 LEU A CA 1
ATOM 620 C C . LEU A 1 83 ? 0.156 7.017 -8.694 1.00 97.25 83 LEU A C 1
ATOM 622 O O . LEU A 1 83 ? 0.659 7.183 -9.800 1.00 97.25 83 LEU A O 1
ATOM 626 N N . ASN A 1 84 ? -0.433 8.016 -8.035 1.00 96.56 84 ASN A N 1
ATOM 627 C CA . ASN A 1 84 ? -0.604 9.348 -8.619 1.00 96.56 84 ASN A CA 1
ATOM 628 C C . ASN A 1 84 ? 0.719 10.120 -8.767 1.00 96.56 84 ASN A C 1
ATOM 630 O O . ASN A 1 84 ? 0.790 11.076 -9.536 1.00 96.56 84 ASN A O 1
ATOM 634 N N . ASN A 1 85 ? 1.753 9.755 -8.004 1.00 96.94 85 ASN A N 1
ATOM 635 C CA . ASN A 1 85 ? 2.980 10.542 -7.885 1.00 96.94 85 ASN A CA 1
ATOM 636 C C . ASN A 1 85 ? 4.221 9.854 -8.463 1.00 96.94 85 ASN A C 1
ATOM 638 O O . ASN A 1 85 ? 5.266 10.504 -8.566 1.00 96.94 85 ASN A O 1
ATOM 642 N N . ARG A 1 86 ? 4.162 8.558 -8.796 1.00 95.62 86 ARG A N 1
ATOM 643 C CA . ARG A 1 86 ? 5.306 7.779 -9.296 1.00 95.62 86 ARG A CA 1
ATOM 644 C C . ARG A 1 86 ? 4.882 6.762 -10.357 1.00 95.62 86 ARG A C 1
ATOM 646 O O . ARG A 1 86 ? 3.764 6.266 -10.294 1.00 95.62 86 ARG A O 1
ATOM 653 N N . PRO A 1 87 ? 5.783 6.393 -11.290 1.00 94.06 87 PRO A N 1
ATOM 654 C CA . PRO A 1 87 ? 5.508 5.406 -12.335 1.00 94.06 87 PRO A CA 1
ATOM 655 C C . PRO A 1 87 ? 5.550 3.981 -11.763 1.00 94.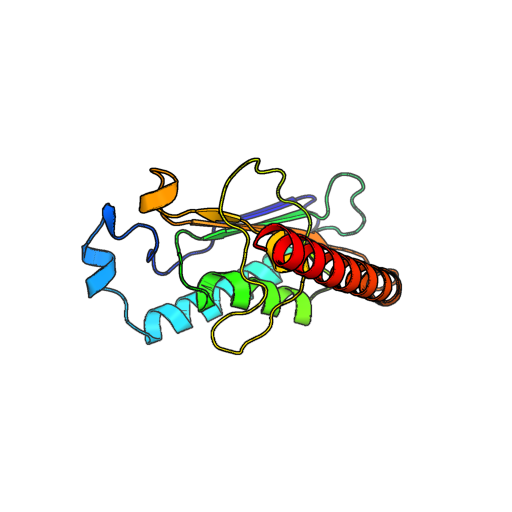06 87 PRO A C 1
ATOM 657 O O . PRO A 1 87 ? 6.499 3.216 -11.961 1.00 94.06 87 PRO A O 1
ATOM 660 N N . VAL A 1 88 ? 4.529 3.646 -10.985 1.00 96.12 88 VAL A N 1
ATOM 661 C CA . VAL A 1 88 ? 4.327 2.337 -10.371 1.00 96.12 88 VAL A CA 1
ATOM 662 C C . VAL A 1 88 ? 2.923 1.854 -10.681 1.00 96.12 88 VAL A C 1
ATOM 664 O O . VAL A 1 88 ? 2.014 2.654 -10.849 1.00 96.12 88 VAL A O 1
ATOM 667 N N . LYS A 1 89 ? 2.750 0.537 -10.730 1.00 96.75 89 LYS A N 1
ATOM 668 C CA . LYS A 1 89 ? 1.440 -0.109 -10.844 1.00 96.75 89 LYS A CA 1
ATOM 669 C C . LYS A 1 89 ? 1.270 -1.157 -9.758 1.00 96.75 89 LYS A C 1
ATOM 671 O O . LYS A 1 89 ? 2.265 -1.742 -9.319 1.00 96.75 89 LYS A O 1
ATOM 676 N N . ILE A 1 90 ? 0.030 -1.425 -9.367 1.00 98.12 90 ILE A N 1
ATOM 677 C CA . ILE A 1 90 ? -0.286 -2.532 -8.461 1.00 98.12 90 ILE A CA 1
ATOM 678 C C . ILE A 1 90 ? -0.174 -3.849 -9.237 1.00 98.12 90 ILE A C 1
ATOM 680 O O . ILE A 1 90 ? -0.545 -3.936 -10.407 1.00 98.12 90 ILE A O 1
ATOM 684 N N . VAL A 1 91 ? 0.391 -4.868 -8.597 1.00 97.06 91 VAL A N 1
ATOM 685 C CA . VAL A 1 91 ? 0.461 -6.237 -9.115 1.00 97.06 91 VAL A CA 1
ATOM 686 C C . VAL A 1 91 ? 0.008 -7.210 -8.036 1.00 97.06 91 VAL A C 1
ATOM 688 O O . VAL A 1 91 ? 0.105 -6.909 -6.846 1.00 97.06 91 VAL A O 1
ATOM 691 N N . GLU A 1 92 ? -0.424 -8.399 -8.444 1.00 96.81 92 GLU A N 1
ATOM 692 C CA . GLU A 1 92 ? -0.811 -9.458 -7.516 1.00 96.81 92 GLU A CA 1
ATOM 693 C C . GLU A 1 92 ? 0.291 -9.752 -6.489 1.00 96.81 92 GLU A C 1
ATOM 695 O O . GLU A 1 92 ? 1.473 -9.972 -6.812 1.00 96.81 92 GLU A O 1
ATOM 700 N N . THR A 1 93 ? -0.120 -9.759 -5.222 1.00 94.06 93 THR A N 1
ATOM 701 C CA . THR A 1 93 ? 0.744 -10.075 -4.080 1.00 94.06 93 THR A CA 1
ATOM 702 C C . THR A 1 93 ? 1.239 -11.521 -4.133 1.00 94.06 93 THR A C 1
ATOM 704 O O . THR A 1 93 ? 2.377 -11.778 -3.737 1.00 94.06 93 THR A O 1
ATOM 707 N N . GLY A 1 94 ? 0.438 -12.430 -4.701 1.00 93.75 94 GLY A N 1
ATOM 708 C CA . GLY A 1 94 ? 0.660 -13.878 -4.668 1.00 93.75 94 GLY A CA 1
ATOM 709 C C . GLY A 1 94 ? 0.209 -14.525 -3.355 1.00 93.75 94 GLY A C 1
ATOM 710 O O . GLY A 1 94 ? 0.574 -15.662 -3.085 1.00 93.75 94 GLY A O 1
ATOM 711 N N . LEU A 1 95 ? -0.535 -13.793 -2.520 1.00 92.62 95 LEU A N 1
ATOM 712 C CA . LEU A 1 95 ? -1.112 -14.309 -1.283 1.00 92.62 95 LEU A CA 1
ATOM 713 C C . LEU A 1 95 ? -2.451 -14.992 -1.595 1.00 92.62 95 LEU A C 1
ATOM 715 O O . LEU A 1 95 ? -3.334 -14.385 -2.203 1.00 92.62 95 LEU A O 1
ATOM 719 N N . GLU A 1 96 ? -2.579 -16.246 -1.164 1.00 88.94 96 GLU A N 1
ATOM 720 C CA . GLU A 1 96 ? -3.694 -17.145 -1.509 1.00 88.94 96 GLU A CA 1
ATOM 721 C C . GLU A 1 96 ? -4.996 -16.844 -0.751 1.00 88.94 96 GLU A C 1
ATOM 723 O O . GLU A 1 96 ? -6.053 -17.349 -1.110 1.00 88.94 96 GLU A O 1
ATOM 728 N N . PHE A 1 97 ? -4.934 -16.024 0.299 1.00 91.88 97 PHE A N 1
ATOM 729 C CA . PHE A 1 97 ? -6.084 -15.688 1.133 1.00 91.88 97 PHE A CA 1
ATOM 730 C C . PHE A 1 97 ? -5.990 -14.255 1.663 1.00 91.88 97 PHE A C 1
ATOM 732 O O . 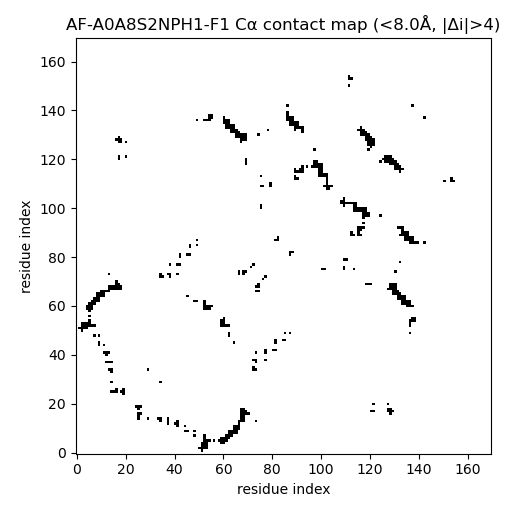PHE A 1 97 ? -4.934 -13.616 1.602 1.00 91.88 97 PHE A O 1
ATOM 739 N N . GLY A 1 98 ? -7.098 -13.774 2.221 1.00 92.62 98 GLY A N 1
ATOM 740 C CA . GLY A 1 98 ? -7.290 -12.397 2.663 1.00 92.62 98 GLY A CA 1
ATOM 741 C C . GLY A 1 98 ? -8.473 -11.764 1.941 1.00 92.62 98 GLY A C 1
ATOM 742 O O . GLY A 1 98 ? -8.955 -12.281 0.937 1.00 92.62 98 GLY A O 1
ATOM 743 N N . VAL A 1 99 ? -8.931 -10.631 2.456 1.00 96.75 99 VAL A N 1
ATOM 744 C CA . VAL A 1 99 ? -9.961 -9.817 1.806 1.00 96.75 99 VAL A CA 1
ATOM 745 C C . VAL A 1 99 ? -9.283 -8.878 0.816 1.00 96.75 99 VAL A C 1
ATOM 747 O O . VAL A 1 99 ? -8.163 -8.417 1.047 1.00 96.75 99 VAL A O 1
ATOM 750 N N . GLU A 1 100 ? -9.939 -8.605 -0.301 1.00 97.62 100 GLU A N 1
ATOM 751 C CA . GLU A 1 100 ? -9.419 -7.690 -1.311 1.00 97.62 100 GLU A CA 1
ATOM 752 C C . GLU A 1 100 ? -9.312 -6.254 -0.776 1.00 97.62 100 GLU A C 1
ATOM 754 O O . GLU A 1 100 ? -10.045 -5.841 0.127 1.00 97.62 100 GLU A O 1
ATOM 759 N N . GLY A 1 101 ? -8.359 -5.486 -1.309 1.00 97.31 101 GLY A N 1
ATOM 760 C CA . GLY A 1 101 ? -8.291 -4.051 -1.042 1.00 97.31 101 GLY A CA 1
ATOM 761 C C . GLY A 1 101 ? -9.495 -3.322 -1.637 1.00 97.31 101 GLY A C 1
ATOM 762 O O . GLY A 1 101 ? -10.035 -3.727 -2.665 1.00 97.31 101 GLY A O 1
ATOM 763 N N . PHE A 1 102 ? -9.914 -2.226 -1.008 1.00 97.81 102 PHE A N 1
ATOM 764 C CA . PHE A 1 102 ? -11.113 -1.524 -1.459 1.00 97.81 102 PHE A CA 1
ATOM 765 C C . PHE A 1 102 ? -10.875 -0.742 -2.755 1.00 97.81 102 PHE A C 1
ATOM 767 O O . PHE A 1 102 ? -10.009 0.128 -2.818 1.00 97.81 102 PHE A O 1
ATOM 774 N N . THR A 1 103 ? -11.705 -0.983 -3.768 1.00 97.25 103 THR A N 1
ATOM 775 C CA . THR A 1 103 ? -11.789 -0.153 -4.983 1.00 97.25 103 THR A CA 1
ATOM 776 C C . THR A 1 103 ? -12.736 1.037 -4.801 1.00 97.25 103 THR A C 1
ATOM 778 O O . THR A 1 103 ? -12.615 2.042 -5.499 1.00 97.25 103 THR A O 1
ATOM 781 N N . ASN A 1 104 ? -13.640 0.982 -3.820 1.00 96.00 104 ASN A N 1
ATOM 782 C CA . ASN A 1 104 ? -14.483 2.099 -3.402 1.00 96.00 104 ASN A CA 1
ATOM 783 C C . ASN A 1 104 ? -14.702 2.060 -1.886 1.00 96.00 104 ASN A C 1
ATOM 785 O O . ASN A 1 104 ? -14.987 1.009 -1.315 1.00 96.00 104 ASN A O 1
ATOM 789 N N . PHE A 1 105 ? -14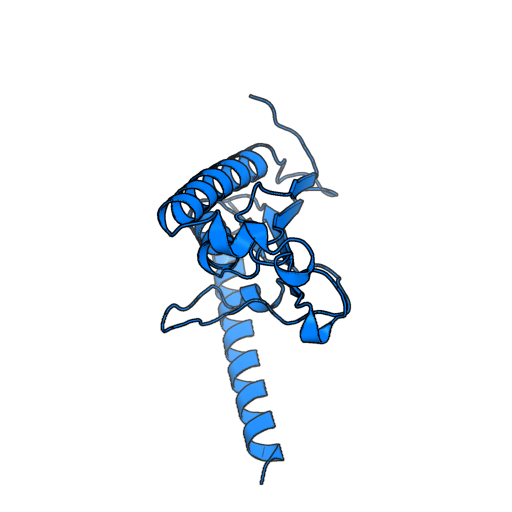.584 3.209 -1.226 1.00 95.19 105 PHE A N 1
ATOM 790 C CA . PHE A 1 105 ? -14.875 3.344 0.195 1.00 95.19 105 PHE A CA 1
ATOM 791 C C . PHE A 1 105 ? -15.458 4.722 0.504 1.00 95.19 105 PHE A C 1
ATOM 793 O O . PHE A 1 105 ? -14.846 5.748 0.209 1.00 95.19 105 PHE A O 1
ATOM 800 N N . LYS A 1 106 ? -16.642 4.756 1.132 1.00 93.69 106 LYS A N 1
ATOM 801 C CA . LYS A 1 106 ? -17.338 5.993 1.546 1.00 93.69 106 LYS A CA 1
ATOM 802 C C . LYS A 1 106 ? -17.434 7.052 0.427 1.00 93.69 106 LYS A C 1
ATOM 804 O O . LYS A 1 106 ? -17.238 8.239 0.674 1.00 93.69 106 LYS A O 1
ATOM 809 N N . GLY A 1 107 ? -17.709 6.624 -0.807 1.00 91.94 107 GLY A N 1
ATOM 810 C CA . GLY A 1 107 ? -17.825 7.517 -1.968 1.00 91.94 107 GLY A CA 1
ATOM 811 C C . GLY A 1 107 ? -16.489 7.967 -2.570 1.00 91.94 107 GLY A C 1
ATOM 812 O O . GLY A 1 107 ? -16.487 8.743 -3.520 1.00 91.94 107 GLY A O 1
ATOM 813 N N . THR A 1 108 ? -15.359 7.480 -2.050 1.00 92.62 108 THR A N 1
ATOM 814 C CA . THR A 1 108 ? -14.038 7.656 -2.663 1.00 92.62 108 THR A CA 1
ATOM 815 C C . THR A 1 108 ? -13.707 6.428 -3.497 1.00 92.62 108 THR A C 1
ATOM 817 O O . THR A 1 108 ? -13.619 5.323 -2.963 1.00 92.62 108 THR A O 1
ATOM 820 N N . SER A 1 109 ? -13.505 6.617 -4.800 1.00 96.06 109 SER A N 1
ATOM 821 C CA . SER A 1 109 ? -13.056 5.552 -5.699 1.00 96.06 109 SER A CA 1
ATOM 822 C C . SER A 1 109 ? -11.530 5.499 -5.750 1.00 96.06 109 SER A C 1
ATOM 824 O O . SER A 1 109 ? -10.863 6.520 -5.929 1.00 96.06 109 SER A O 1
ATOM 826 N N . PHE A 1 110 ? -10.991 4.295 -5.621 1.00 97.69 110 PHE A N 1
ATOM 827 C CA . PHE A 1 110 ? -9.580 3.971 -5.766 1.00 97.69 110 PHE A CA 1
ATOM 828 C C . PHE A 1 110 ? -9.317 3.294 -7.113 1.00 97.69 110 PHE A C 1
ATOM 830 O O . PHE A 1 110 ? -10.227 2.986 -7.883 1.00 97.69 110 PHE A O 1
ATOM 837 N N . HIS A 1 111 ? -8.042 3.077 -7.417 1.00 97.25 111 HIS A N 1
ATOM 838 C CA . HIS A 1 111 ? -7.622 2.352 -8.607 1.00 97.25 111 HIS A CA 1
ATOM 839 C C . HIS A 1 111 ? -8.240 0.931 -8.650 1.00 97.25 111 HIS A C 1
ATOM 841 O O . HIS A 1 111 ? -8.187 0.249 -7.631 1.00 97.25 111 HIS A O 1
ATOM 847 N N . PRO A 1 112 ? -8.745 0.423 -9.795 1.00 96.88 112 PRO A N 1
ATOM 848 C CA . PRO A 1 112 ? -9.355 -0.918 -9.878 1.00 96.88 112 PRO A CA 1
ATOM 849 C C . PRO A 1 112 ? -8.443 -2.053 -9.385 1.00 96.88 112 PRO A C 1
ATOM 851 O O . PRO A 1 112 ? -8.833 -2.852 -8.541 1.00 96.88 112 PRO A O 1
ATOM 854 N N . PHE A 1 113 ? -7.160 -2.031 -9.771 1.00 97.56 113 PHE A N 1
ATOM 855 C CA . PHE A 1 113 ? -6.158 -2.970 -9.241 1.00 97.56 113 PHE A CA 1
ATOM 856 C C . PHE A 1 113 ? -5.933 -2.915 -7.716 1.00 97.56 113 PHE A C 1
ATOM 858 O O . PHE A 1 113 ? -5.139 -3.706 -7.209 1.00 97.56 113 PHE A O 1
ATOM 865 N N . MET A 1 114 ? -6.584 -2.024 -6.956 1.00 98.06 114 MET A N 1
ATOM 866 C CA . MET A 1 114 ? -6.532 -2.059 -5.489 1.00 98.06 114 MET A CA 1
ATOM 867 C C . MET A 1 114 ? -7.040 -3.399 -4.940 1.00 98.06 114 MET A C 1
ATOM 869 O O . MET A 1 114 ? -6.561 -3.833 -3.894 1.00 98.06 114 MET A O 1
ATOM 873 N N . LYS A 1 115 ? -7.895 -4.112 -5.686 1.00 97.19 115 LYS A N 1
ATOM 874 C CA . LYS A 1 115 ? -8.325 -5.480 -5.361 1.00 97.19 115 LYS A CA 1
ATOM 875 C C . LYS A 1 115 ? -7.183 -6.491 -5.223 1.00 97.19 115 LYS A C 1
ATOM 877 O O . LYS A 1 115 ? -7.281 -7.442 -4.453 1.00 97.19 115 LYS A O 1
ATOM 882 N N . TYR A 1 116 ? -6.052 -6.259 -5.898 1.00 98.06 116 TYR A N 1
ATOM 883 C CA . TYR A 1 116 ? -4.854 -7.099 -5.774 1.00 98.06 116 TYR A CA 1
ATOM 884 C C . TYR A 1 116 ? -4.100 -6.900 -4.455 1.00 98.06 116 TYR A C 1
ATOM 886 O O . TYR A 1 116 ? -3.248 -7.725 -4.101 1.00 98.06 116 TYR A O 1
ATOM 894 N N . CYS A 1 117 ? -4.393 -5.825 -3.724 1.00 98.19 117 CYS A N 1
ATOM 895 C CA . CYS A 1 117 ? -3.955 -5.675 -2.346 1.00 98.19 117 CYS A CA 1
ATOM 896 C C . CYS A 1 117 ? -4.717 -6.658 -1.448 1.00 98.19 117 CYS A C 1
ATOM 898 O O . CYS A 1 117 ? -5.800 -7.140 -1.786 1.00 98.19 117 CYS A O 1
ATOM 900 N N . ARG A 1 118 ? -4.148 -6.960 -0.281 1.00 97.94 118 ARG A N 1
ATOM 901 C CA . ARG A 1 118 ? -4.750 -7.885 0.680 1.00 97.94 118 ARG A CA 1
ATOM 902 C C . ARG A 1 118 ? -4.910 -7.236 2.042 1.00 97.94 118 ARG A C 1
ATOM 904 O O . ARG A 1 118 ? -3.979 -6.627 2.565 1.00 97.94 118 ARG A O 1
ATOM 911 N N . ARG A 1 119 ? -6.106 -7.398 2.597 1.00 97.81 119 ARG A N 1
ATOM 912 C CA . ARG A 1 119 ? -6.518 -7.023 3.944 1.00 97.81 119 ARG A CA 1
ATOM 913 C C . ARG A 1 119 ? -6.701 -8.273 4.781 1.00 97.81 119 ARG A C 1
ATOM 915 O O . ARG A 1 119 ? -7.333 -9.239 4.358 1.00 97.81 119 ARG A O 1
ATOM 922 N N . TYR A 1 120 ? -6.227 -8.203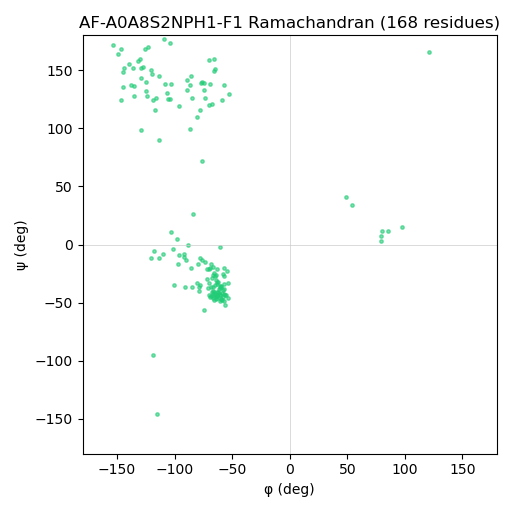 6.011 1.00 95.81 120 TYR A N 1
ATOM 923 C CA . TYR A 1 120 ? -6.449 -9.226 7.014 1.00 95.81 120 TYR A CA 1
ATOM 924 C C . TYR A 1 120 ? -7.182 -8.617 8.193 1.00 95.81 120 TYR A C 1
ATOM 926 O O . TYR A 1 120 ? -7.015 -7.446 8.534 1.00 95.81 120 TYR A O 1
ATOM 934 N N . TYR A 1 121 ? -8.025 -9.437 8.799 1.00 92.94 121 TYR A N 1
ATOM 935 C CA . TYR A 1 121 ? -8.903 -9.043 9.886 1.00 92.94 121 TYR A CA 1
ATOM 936 C C . TYR A 1 121 ? -8.917 -10.123 10.960 1.00 92.94 121 TYR A C 1
ATOM 938 O O . TYR A 1 121 ? -9.076 -11.298 10.602 1.00 92.94 121 TYR A O 1
ATOM 946 N N . PRO A 1 122 ? -8.871 -9.746 12.251 1.00 89.00 122 PRO A N 1
ATOM 947 C CA . PRO A 1 122 ? -8.870 -10.714 13.343 1.00 89.00 122 PRO A CA 1
ATOM 948 C C . PRO A 1 122 ? -10.050 -11.674 13.345 1.00 89.00 122 PRO A C 1
ATOM 950 O O . PRO A 1 122 ? -9.862 -12.877 13.490 1.00 89.00 122 PRO A O 1
ATOM 953 N N . HIS A 1 123 ? -11.254 -11.159 13.106 1.00 87.31 123 HIS A N 1
ATOM 954 C CA . HIS A 1 123 ? -12.482 -11.950 13.160 1.00 87.31 123 HIS A CA 1
ATOM 955 C C . HIS A 1 123 ? -12.641 -12.943 11.998 1.00 87.31 123 HIS A C 1
ATOM 957 O O . HIS A 1 123 ? -13.391 -13.901 12.138 1.00 87.31 123 HIS A O 1
ATOM 963 N N . LEU A 1 124 ? -11.950 -12.731 10.872 1.00 88.19 124 LEU A N 1
ATOM 964 C CA . LEU A 1 124 ? -12.053 -13.602 9.693 1.00 88.19 124 LEU A CA 1
ATOM 965 C C . LEU A 1 124 ? -10.885 -14.580 9.580 1.00 88.19 124 LEU A C 1
ATOM 967 O O . LEU A 1 124 ? -11.067 -15.698 9.117 1.00 88.19 124 LEU A O 1
ATOM 971 N N . HIS A 1 125 ? -9.686 -14.160 9.987 1.00 90.19 125 HIS A N 1
ATOM 972 C CA . HIS A 1 125 ? -8.458 -14.884 9.650 1.00 90.19 125 HIS A CA 1
ATOM 973 C C . HIS A 1 125 ? -7.710 -15.426 10.866 1.00 90.19 125 HIS A C 1
ATOM 975 O O . HIS A 1 125 ? -6.709 -16.109 10.685 1.00 90.19 125 HIS A O 1
ATOM 981 N N . ASN A 1 126 ? -8.151 -15.117 12.093 1.00 86.75 126 ASN A N 1
ATOM 982 C CA . ASN A 1 126 ? -7.410 -15.446 13.316 1.00 86.75 126 ASN A CA 1
ATOM 983 C C . ASN A 1 126 ? -5.954 -14.917 13.291 1.00 86.75 126 ASN A C 1
ATOM 985 O O . ASN A 1 126 ? -5.025 -15.541 13.803 1.00 86.75 126 ASN A O 1
ATOM 989 N N . LEU A 1 127 ? -5.764 -13.759 12.653 1.00 86.88 127 LEU A N 1
ATOM 990 C CA . LEU A 1 127 ? -4.505 -13.019 12.536 1.00 86.88 127 LEU A CA 1
ATOM 991 C C . LEU A 1 127 ? -4.696 -11.602 13.078 1.00 86.88 127 LEU A C 1
ATOM 993 O O . LEU A 1 127 ? -5.817 -11.165 13.312 1.00 86.88 127 LEU A O 1
ATOM 997 N N . ASP A 1 128 ? -3.617 -10.843 13.237 1.00 89.56 128 ASP A N 1
ATOM 998 C CA . ASP A 1 128 ? -3.780 -9.405 13.446 1.00 89.56 128 ASP A CA 1
ATOM 999 C C . ASP A 1 128 ? -4.367 -8.735 12.202 1.00 89.56 128 ASP A C 1
ATOM 1001 O O . ASP A 1 128 ? -4.311 -9.267 11.093 1.00 89.56 128 ASP A O 1
ATOM 1005 N N . GLY A 1 129 ? -4.945 -7.551 12.381 1.00 92.50 129 GLY A N 1
ATOM 1006 C CA . GLY A 1 129 ? -5.305 -6.710 11.255 1.00 92.50 129 GLY A CA 1
ATOM 1007 C C . GLY A 1 129 ? -4.047 -6.153 10.594 1.00 92.50 129 GLY A C 1
ATOM 1008 O O . GLY A 1 129 ? -3.274 -5.444 11.236 1.00 92.50 129 GLY A O 1
ATOM 1009 N N . PHE A 1 130 ? -3.839 -6.463 9.320 1.00 94.69 130 PHE A N 1
ATOM 1010 C CA . PHE A 1 130 ? -2.738 -5.904 8.539 1.00 94.69 130 PHE A CA 1
ATOM 1011 C C . PHE A 1 130 ? -3.118 -5.789 7.064 1.00 94.69 130 PHE A C 1
ATOM 1013 O O . PHE A 1 130 ? -4.093 -6.386 6.600 1.00 94.69 130 PHE A O 1
ATOM 1020 N N . PHE A 1 131 ? -2.341 -4.998 6.335 1.00 97.94 131 PHE A N 1
ATOM 1021 C CA . PHE A 1 131 ? -2.540 -4.719 4.921 1.00 97.94 131 PHE A CA 1
ATOM 1022 C C . PHE A 1 131 ? -1.252 -4.952 4.142 1.00 97.94 131 PHE A C 1
ATOM 1024 O O . PHE A 1 131 ? -0.167 -4.659 4.642 1.00 97.94 131 PHE A O 1
ATOM 1031 N N . VAL A 1 132 ? -1.375 -5.465 2.915 1.00 98.44 132 VAL A N 1
ATOM 1032 C CA . VAL A 1 132 ? -0.251 -5.699 2.004 1.00 98.44 132 VAL A CA 1
ATOM 1033 C C . VAL A 1 132 ? -0.602 -5.227 0.598 1.00 98.44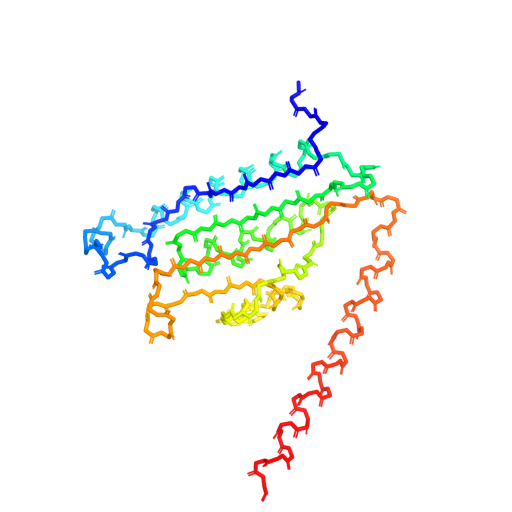 132 VAL A C 1
ATOM 1035 O O . VAL A 1 132 ? -1.589 -5.665 0.008 1.00 98.44 132 VAL A O 1
ATOM 1038 N N . ALA A 1 133 ? 0.265 -4.398 0.026 1.00 98.56 133 ALA A N 1
ATOM 1039 C CA . ALA A 1 133 ? 0.236 -4.001 -1.373 1.00 98.56 133 ALA A CA 1
ATOM 1040 C C . ALA A 1 133 ? 1.581 -4.305 -2.033 1.00 98.56 133 ALA A C 1
ATOM 1042 O O . ALA A 1 133 ? 2.643 -4.081 -1.450 1.00 98.56 133 ALA A O 1
ATOM 1043 N N . LYS A 1 134 ? 1.554 -4.785 -3.276 1.00 98.38 134 LYS A N 1
ATOM 1044 C CA . LYS A 1 134 ? 2.761 -5.024 -4.069 1.00 98.38 134 LYS A CA 1
ATOM 1045 C C . LYS A 1 134 ? 2.730 -4.156 -5.315 1.00 98.38 134 LYS A C 1
ATOM 1047 O O . LYS A 1 134 ? 1.798 -4.207 -6.111 1.00 98.38 134 LYS A O 1
ATOM 1052 N N . LEU A 1 135 ? 3.776 -3.362 -5.478 1.00 97.94 135 LEU A N 1
ATOM 1053 C CA . LEU A 1 135 ? 3.940 -2.407 -6.558 1.00 97.94 135 LEU A CA 1
ATOM 1054 C C . LEU A 1 135 ? 5.087 -2.834 -7.466 1.00 97.94 135 LEU A C 1
ATOM 1056 O O . LEU A 1 135 ? 6.110 -3.351 -7.011 1.00 97.94 135 LEU A O 1
ATOM 1060 N N . LYS A 1 136 ? 4.932 -2.571 -8.760 1.00 95.88 136 LYS A N 1
ATOM 1061 C CA . LYS A 1 136 ? 5.982 -2.717 -9.766 1.00 95.88 136 LYS A CA 1
ATOM 1062 C C . LYS A 1 136 ? 6.285 -1.351 -10.367 1.00 95.88 136 LYS A C 1
ATOM 1064 O O . LYS A 1 136 ? 5.434 -0.775 -11.042 1.00 95.88 136 LYS A O 1
ATOM 1069 N N . LYS A 1 137 ? 7.505 -0.860 -10.153 1.00 94.31 137 LYS A N 1
ATOM 1070 C CA . LYS A 1 137 ? 8.037 0.322 -10.833 1.00 94.31 137 LYS A CA 1
ATOM 1071 C C . LYS A 1 137 ? 8.277 0.010 -12.304 1.00 94.31 137 LYS A C 1
ATOM 1073 O O . LYS A 1 137 ? 8.770 -1.069 -12.647 1.00 94.31 137 LYS A O 1
ATOM 1078 N N . TYR A 1 138 ? 7.928 0.955 -13.162 1.00 90.50 138 TYR A N 1
ATOM 1079 C CA . TYR A 1 138 ? 8.147 0.877 -14.598 1.00 90.50 138 TYR A CA 1
ATOM 1080 C C . TYR A 1 138 ? 8.819 2.153 -15.114 1.00 90.50 138 TYR A C 1
ATOM 1082 O O . TYR A 1 138 ? 8.784 3.205 -14.482 1.00 90.50 138 TYR A O 1
ATOM 1090 N N . SER A 1 139 ? 9.447 2.066 -16.288 1.00 82.62 139 SER A N 1
ATOM 1091 C CA . SER A 1 139 ? 10.028 3.243 -16.936 1.00 82.62 139 SER A CA 1
ATOM 1092 C C . SER A 1 139 ? 8.930 4.126 -17.532 1.00 82.62 139 SER A C 1
ATOM 1094 O O . SER A 1 139 ? 8.074 3.645 -18.280 1.00 82.62 139 SER A O 1
ATOM 1096 N N . THR A 1 140 ? 8.996 5.434 -17.281 1.00 68.81 140 THR A N 1
ATOM 1097 C CA . THR A 1 140 ? 8.033 6.440 -17.765 1.00 68.81 140 THR A CA 1
ATOM 1098 C C . THR A 1 140 ? 7.847 6.421 -19.290 1.00 68.81 140 THR A C 1
ATOM 1100 O O . THR A 1 140 ? 6.795 6.808 -19.786 1.00 68.81 140 THR A O 1
ATOM 1103 N N . LYS A 1 141 ? 8.817 5.899 -20.059 1.00 60.22 141 LYS A N 1
ATOM 1104 C CA . LYS A 1 141 ? 8.707 5.743 -21.524 1.00 60.22 141 LYS A CA 1
ATOM 1105 C C . LYS A 1 141 ? 7.678 4.689 -21.973 1.00 60.22 141 LYS A C 1
ATOM 1107 O O . LYS A 1 141 ? 7.308 4.691 -23.142 1.00 60.22 141 LYS A O 1
ATOM 1112 N N . GLN A 1 142 ? 7.235 3.784 -21.094 1.00 56.31 142 GLN A N 1
ATOM 1113 C CA . GLN A 1 142 ? 6.381 2.636 -21.452 1.00 56.31 142 GLN A CA 1
ATOM 1114 C C . GLN A 1 142 ? 5.012 2.598 -20.734 1.00 56.31 142 GLN A C 1
ATOM 1116 O O . GLN A 1 142 ? 4.161 1.800 -21.123 1.00 56.31 142 GLN A O 1
ATOM 1121 N N . GLY A 1 143 ? 4.789 3.431 -19.709 1.00 55.59 143 GLY A N 1
ATOM 1122 C CA . GLY A 1 143 ? 3.678 3.295 -18.750 1.00 55.59 143 GLY A CA 1
ATOM 1123 C C . GLY A 1 143 ? 2.286 3.677 -19.249 1.00 55.59 143 GLY A C 1
ATOM 1124 O O . GLY A 1 143 ? 1.377 2.849 -19.248 1.00 55.59 143 GLY A O 1
ATOM 1125 N N . ASN A 1 144 ? 2.122 4.911 -19.734 1.00 55.72 144 ASN A N 1
ATOM 1126 C CA . ASN A 1 144 ? 0.787 5.510 -19.878 1.00 55.72 144 ASN A CA 1
ATOM 1127 C C . ASN A 1 144 ? -0.133 4.809 -20.891 1.00 55.72 144 ASN A C 1
ATOM 1129 O O . ASN A 1 144 ? -1.351 4.869 -20.741 1.00 55.72 144 ASN A O 1
ATOM 1133 N N . LYS A 1 145 ? 0.418 4.141 -21.916 1.00 56.59 145 LYS A N 1
ATOM 1134 C CA . LYS A 1 145 ? -0.386 3.492 -22.968 1.00 56.59 145 LYS A CA 1
ATOM 1135 C C . LYS A 1 145 ? -0.848 2.081 -22.588 1.00 56.59 145 LYS A C 1
ATOM 1137 O O . LYS A 1 145 ? -1.957 1.692 -22.914 1.00 56.59 145 LYS A O 1
ATOM 1142 N N . LYS A 1 146 ? -0.013 1.320 -21.872 1.00 60.81 146 LYS A N 1
ATOM 1143 C CA . LYS A 1 146 ? -0.370 -0.038 -21.424 1.00 60.81 146 LYS A CA 1
ATOM 1144 C C . LYS A 1 146 ? -1.295 -0.015 -20.213 1.00 60.81 146 LYS A C 1
ATOM 1146 O O . LYS A 1 146 ? -2.146 -0.885 -20.084 1.00 60.81 146 LYS A O 1
ATOM 1151 N N . GLU A 1 147 ? -1.123 0.953 -19.319 1.00 67.00 147 GLU A N 1
ATOM 1152 C CA . GLU A 1 147 ? -1.921 1.049 -18.094 1.00 67.00 147 GLU A CA 1
ATOM 1153 C C . GLU A 1 147 ? -3.383 1.405 -18.393 1.00 67.00 147 GLU A C 1
ATOM 1155 O O . GLU A 1 147 ? -4.279 0.716 -17.916 1.00 67.00 147 GLU A O 1
ATOM 1160 N N . SER A 1 148 ? -3.627 2.366 -19.288 1.00 68.69 148 SER A N 1
ATOM 1161 C CA . SER A 1 148 ? -4.974 2.731 -19.757 1.00 68.69 148 SER A CA 1
ATOM 1162 C C . SER A 1 148 ? -5.717 1.555 -20.407 1.00 68.69 148 SER A C 1
ATOM 1164 O O . SER A 1 148 ? -6.837 1.246 -20.006 1.00 68.69 148 SER A O 1
ATOM 1166 N N . GLU A 1 149 ? -5.070 0.823 -21.319 1.00 74.00 149 GLU A N 1
ATOM 1167 C CA . GLU A 1 149 ? -5.649 -0.381 -21.941 1.00 74.00 149 GLU A CA 1
ATOM 1168 C C . GLU A 1 149 ? -5.936 -1.507 -20.930 1.00 74.00 149 GLU A C 1
ATOM 1170 O O . GLU A 1 149 ? -6.869 -2.290 -21.117 1.00 74.00 149 GLU A O 1
ATOM 1175 N N . THR A 1 150 ? -5.135 -1.627 -19.865 1.00 74.69 150 THR A N 1
ATOM 1176 C CA . THR A 1 150 ? -5.341 -2.678 -18.852 1.00 74.69 150 THR A CA 1
ATOM 1177 C C . THR A 1 150 ? -6.470 -2.301 -17.888 1.00 74.69 150 THR A C 1
ATOM 1179 O O . THR A 1 150 ? -7.263 -3.166 -17.530 1.00 74.69 150 THR A O 1
ATOM 1182 N N . ILE A 1 151 ? -6.603 -1.018 -17.534 1.00 77.88 151 ILE A N 1
ATOM 1183 C CA . ILE A 1 151 ? -7.708 -0.508 -16.707 1.00 77.88 151 ILE A CA 1
ATOM 1184 C C . ILE A 1 151 ? -9.055 -0.702 -17.412 1.00 77.88 151 ILE A C 1
ATOM 1186 O O . ILE A 1 151 ? -10.011 -1.146 -16.785 1.00 77.88 151 ILE A O 1
ATOM 1190 N N . GLU A 1 152 ? -9.143 -0.406 -18.713 1.00 78.56 152 GLU A N 1
ATOM 1191 C CA . GLU A 1 152 ? -10.380 -0.625 -19.478 1.00 78.56 152 GLU A CA 1
ATOM 1192 C C . GLU A 1 152 ? -10.787 -2.101 -19.519 1.00 78.56 152 GLU A C 1
ATOM 1194 O O . GLU A 1 152 ? -11.971 -2.419 -19.431 1.00 78.56 152 GLU A O 1
ATOM 1199 N N . LYS A 1 153 ? -9.813 -3.011 -19.629 1.00 76.94 153 LYS A N 1
ATOM 1200 C CA . LYS A 1 153 ? -10.074 -4.455 -19.589 1.00 76.94 153 LYS A CA 1
ATOM 1201 C C . LYS A 1 153 ? -10.546 -4.915 -18.217 1.00 76.94 153 LYS A C 1
ATOM 1203 O O . LYS A 1 153 ? -11.446 -5.741 -18.151 1.00 76.94 153 LYS A O 1
ATOM 1208 N N . GLU A 1 154 ? -9.960 -4.396 -17.142 1.00 79.81 154 GLU A N 1
ATOM 1209 C CA . GLU A 1 154 ? -10.394 -4.749 -15.790 1.00 79.81 154 GLU A CA 1
ATOM 1210 C C . GLU A 1 154 ? -11.792 -4.256 -15.459 1.00 79.81 154 GLU A C 1
ATOM 1212 O O . GLU A 1 154 ? -12.564 -5.024 -14.900 1.00 79.81 154 GLU A O 1
ATOM 1217 N N . LYS A 1 155 ? -12.128 -3.019 -15.838 1.00 76.62 155 LYS A N 1
ATOM 1218 C CA . LYS A 1 155 ? -13.472 -2.476 -15.617 1.00 76.62 155 LYS A CA 1
ATOM 1219 C C . LYS A 1 155 ? -14.541 -3.293 -16.335 1.00 76.62 155 LYS A C 1
ATOM 1221 O O . LYS A 1 155 ? -15.548 -3.627 -15.734 1.00 76.62 155 LYS A O 1
ATOM 1226 N N . LYS A 1 156 ? -14.283 -3.686 -17.588 1.00 75.12 156 LYS A N 1
ATOM 1227 C CA . LYS A 1 156 ? -15.183 -4.582 -18.333 1.00 75.12 156 LYS A CA 1
ATOM 1228 C C . LYS A 1 156 ? -15.347 -5.938 -17.653 1.00 75.12 156 LYS A C 1
ATOM 1230 O O . LYS A 1 156 ? -16.430 -6.497 -17.673 1.00 75.12 156 LYS A O 1
ATOM 1235 N N . LYS A 1 157 ? -14.273 -6.459 -17.057 1.00 77.31 157 LYS A N 1
ATOM 1236 C CA . LYS A 1 157 ? -14.300 -7.746 -16.363 1.00 77.31 157 LYS A CA 1
ATOM 1237 C C . LYS A 1 157 ? -15.083 -7.676 -15.048 1.00 77.31 157 LYS A C 1
ATOM 1239 O O . LYS A 1 157 ? -15.783 -8.623 -14.739 1.00 77.31 157 LYS A O 1
ATOM 1244 N N . GLU A 1 158 ? -14.976 -6.570 -14.309 1.00 73.44 158 GLU A N 1
ATOM 1245 C CA . GLU A 1 158 ? -15.812 -6.303 -13.125 1.00 73.44 158 GLU A CA 1
ATOM 1246 C C . GLU A 1 158 ? -17.291 -6.155 -13.496 1.00 73.44 158 GLU A C 1
ATOM 1248 O O . GLU A 1 158 ? -18.131 -6.774 -12.861 1.00 73.44 158 GLU A O 1
ATOM 1253 N N . GLU A 1 159 ? -17.610 -5.414 -14.563 1.00 75.00 159 GLU A N 1
ATOM 1254 C CA . GLU A 1 159 ? -18.993 -5.289 -15.052 1.00 75.00 159 GLU A CA 1
ATOM 1255 C C . GLU A 1 159 ? -19.590 -6.645 -15.475 1.00 75.00 159 GLU A C 1
ATOM 1257 O O . GLU A 1 159 ? -20.778 -6.888 -15.267 1.00 75.00 159 GLU A O 1
ATOM 1262 N N . GLU A 1 160 ? -18.779 -7.538 -16.054 1.00 74.00 160 GLU A N 1
ATOM 1263 C CA . GLU A 1 160 ? -19.195 -8.902 -16.395 1.00 74.00 160 GLU A CA 1
ATOM 1264 C C . GLU A 1 160 ? -19.412 -9.776 -15.145 1.00 74.00 160 GLU A C 1
ATOM 1266 O O . GLU A 1 160 ? -20.424 -10.475 -15.087 1.00 74.00 160 GLU A O 1
ATOM 1271 N N . ASP A 1 161 ? -18.530 -9.718 -14.142 1.00 72.56 161 ASP A N 1
ATOM 1272 C CA . ASP A 1 161 ? -18.642 -10.515 -12.904 1.00 72.56 161 ASP A CA 1
ATOM 1273 C C . ASP A 1 161 ? -19.860 -10.092 -12.063 1.00 72.56 161 ASP A C 1
ATOM 1275 O O . ASP A 1 161 ? -20.675 -10.937 -11.694 1.00 72.56 161 ASP A O 1
ATOM 1279 N N . ASP A 1 162 ? -20.065 -8.781 -11.875 1.00 73.25 162 ASP A N 1
ATOM 1280 C CA . ASP A 1 162 ? -21.238 -8.232 -11.175 1.00 73.25 162 ASP A CA 1
ATOM 1281 C C . ASP A 1 162 ? -22.549 -8.645 -11.872 1.00 73.25 162 ASP A C 1
ATOM 1283 O O . ASP A 1 162 ? -23.565 -8.910 -11.224 1.00 73.25 162 ASP A O 1
ATOM 1287 N N . SER A 1 163 ? -22.545 -8.720 -13.210 1.00 73.19 163 SER A N 1
ATOM 1288 C CA . SER A 1 163 ? -23.722 -9.143 -13.980 1.00 73.19 163 SER A CA 1
ATOM 1289 C C . SER A 1 163 ? -24.023 -10.639 -13.852 1.00 73.19 163 SER A C 1
ATOM 1291 O O . SER A 1 163 ? -25.185 -11.034 -13.935 1.00 73.19 163 SER A O 1
ATOM 1293 N N . LEU A 1 164 ? -22.994 -11.464 -13.640 1.00 70.75 164 LEU A N 1
ATOM 1294 C CA . LEU A 1 164 ? -23.116 -12.909 -13.454 1.00 70.75 164 LEU A CA 1
ATOM 1295 C C . LEU A 1 164 ? -23.569 -13.255 -12.031 1.00 70.75 164 LEU A C 1
ATOM 1297 O O . LEU A 1 164 ? -24.425 -14.125 -11.881 1.00 70.75 164 LEU A O 1
ATOM 1301 N N . GLU A 1 165 ? -23.060 -12.560 -11.008 1.00 67.75 165 GLU A N 1
ATOM 1302 C CA . GLU A 1 165 ? -23.536 -12.718 -9.624 1.00 67.75 165 GLU A CA 1
ATOM 1303 C C . GLU A 1 165 ? -25.009 -12.309 -9.488 1.00 67.75 165 GLU A C 1
ATOM 1305 O O . GLU A 1 165 ? -25.805 -13.062 -8.931 1.00 67.75 165 GLU A O 1
ATOM 1310 N N . ALA A 1 166 ? -25.419 -11.191 -10.098 1.00 67.94 166 ALA A N 1
ATOM 1311 C CA . ALA A 1 166 ? -26.812 -10.739 -10.068 1.00 67.94 166 ALA A CA 1
ATOM 1312 C C . ALA A 1 166 ? -27.807 -11.702 -10.752 1.00 67.94 166 ALA A C 1
ATOM 1314 O O . ALA A 1 166 ? -29.002 -11.630 -10.482 1.00 67.94 166 ALA A O 1
ATOM 1315 N N . MET A 1 167 ? -27.338 -12.587 -11.641 1.00 64.62 167 MET A N 1
ATOM 1316 C CA . MET A 1 167 ? -28.160 -13.617 -12.294 1.00 64.62 167 MET A CA 1
ATOM 1317 C C . MET A 1 167 ? -28.204 -14.948 -11.531 1.00 64.62 167 MET A C 1
ATOM 1319 O O . MET A 1 167 ? -29.011 -15.806 -11.880 1.00 64.62 167 MET A O 1
ATOM 1323 N N . ALA A 1 168 ? -27.329 -15.158 -10.543 1.00 60.38 168 ALA A N 1
ATOM 1324 C CA . ALA A 1 168 ? -27.251 -16.402 -9.773 1.00 60.38 168 ALA A CA 1
ATOM 1325 C C . ALA A 1 168 ? -28.112 -16.391 -8.493 1.00 60.38 168 ALA A C 1
ATOM 1327 O O . ALA A 1 168 ? -28.296 -17.446 -7.884 1.00 60.38 168 ALA A O 1
ATOM 1328 N N . ASP A 1 169 ? -28.636 -15.221 -8.112 1.00 53.72 169 ASP A N 1
ATOM 1329 C CA . ASP A 1 169 ? -29.470 -14.998 -6.921 1.00 53.72 169 ASP A CA 1
ATOM 1330 C C . ASP A 1 169 ? -30.999 -14.973 -7.208 1.00 53.72 169 ASP A C 1
ATOM 1332 O O . ASP A 1 169 ? -31.780 -14.747 -6.279 1.00 53.72 169 ASP A O 1
ATOM 1336 N N . ASP A 1 170 ? -31.429 -15.240 -8.454 1.00 43.97 170 ASP A N 1
ATOM 1337 C CA . ASP A 1 170 ? -32.837 -15.406 -8.906 1.00 43.97 170 ASP A CA 1
ATOM 1338 C C . ASP A 1 170 ? -33.163 -16.883 -9.235 1.00 43.97 170 ASP A C 1
ATOM 1340 O O . ASP A 1 170 ? -34.280 -17.349 -8.896 1.00 43.97 170 ASP A O 1
#

Sequence (170 aa):
HMGGFDRCLVDAPCSGAGVIAKDQAVKSSKDEKDIQRCFTAQRQILLNAIDSINENSTTGGYIVYSTCSILVEENEAVVQYALNNRPVKIVETGLEFGVEGFTNFKGTSFHPFMKYCRRYYPHLHNLDGFFVAKLKKYSTKQGNKKESETIEKEKKKEEEDDSLEAMADD

Radius of gyration: 17.1 Å; Cα contacts (8 Å, |Δi|>4): 293; chains: 1; bounding box: 54×31×48 Å

Foldseek 3Di:
DQADDQEEEAAADALLAQCCVVPVVSVVVDDPVNRVVSLVRLLVSVLVRQVRHDQPDPNGQKYKYKYSHPDCSNAQVSVQSNVVPAQKDWDAPPDPDAAFADCDDPRDGGQLSSRSKGWDHCVPPVDGTMIMTMMGHHDPVPGPPVVVVVSVVSVVVVVVVVVVVVVVVD

Mean predicted aligned error: 7.31 Å

Solvent-accessible surface area (backbone atoms only — not comparable to full-atom values): 9313 Å² total; per-residue (Å²): 133,83,63,72,35,36,63,46,79,42,79,40,74,55,76,34,68,18,38,35,90,83,39,62,62,44,70,78,72,56,53,73,66,52,47,53,49,28,33,54,50,40,41,54,52,51,48,51,53,58,68,21,38,27,47,84,39,92,91,34,14,36,37,39,43,34,33,42,29,67,51,55,65,67,41,58,51,34,53,50,49,44,48,77,74,43,60,43,45,70,41,74,64,80,67,95,70,67,44,61,29,62,35,60,55,96,90,44,75,49,57,73,59,33,42,42,19,36,34,39,38,45,94,81,65,81,42,61,11,26,33,43,39,29,35,38,43,48,54,79,91,64,44,74,70,56,51,54,59,50,51,56,53,49,53,54,49,50,59,52,50,58,54,51,54,68,63,72,80,116

Secondary structure (DSSP, 8-state):
----BSEEEEE-----GGGTTT-THHHHH--HHHHHHHHHHHHHHHHHHHHTB-TT-SS--EEEEEES---TTTTHHHHHHHHHHSSEEEE----SSSEEPPSEETTEEPPGGGGGSEEE-HHHHSS--EEEEEEEE--TTTHHHHHHHHHHHHHHHHHHHHHHHHHH--